Protein AF-A0A962YM58-F1 (afdb_monomer_lite)

Sequence (50 aa):
MSEISEEEKRRILEAPPRGTWALIFTIGLAMLVSWLYFFFGVFMSHGPVA

pLDDT: mean 89.04, std 10.92, range [46.12, 98.81]

Radius of gyration: 21.31 Å; chains: 1; bounding box: 48×13×53 Å

Structure (mmCIF, N/CA/C/O backbone):
data_AF-A0A962YM58-F1
#
_entry.id   AF-A0A962YM58-F1
#
loop_
_atom_site.group_PDB
_atom_site.id
_atom_site.type_symbol
_atom_site.label_atom_id
_atom_site.label_alt_id
_atom_site.label_comp_id
_atom_site.label_asym_id
_atom_site.label_entity_id
_atom_site.label_seq_id
_atom_site.pdbx_PDB_ins_code
_atom_site.Cartn_x
_atom_site.Cartn_y
_atom_site.Cartn_z
_atom_site.occupancy
_atom_site.B_iso_or_equiv
_atom_site.auth_seq_id
_atom_site.auth_comp_id
_atom_site.auth_asym_id
_atom_site.auth_atom_id
_atom_site.pdbx_PDB_model_num
ATOM 1 N N . MET A 1 1 ? -32.093 5.710 9.096 1.00 46.12 1 MET A N 1
ATOM 2 C CA . MET A 1 1 ? -30.821 5.609 9.833 1.00 46.12 1 MET A CA 1
ATOM 3 C C . MET A 1 1 ? -31.161 4.943 11.153 1.00 46.12 1 MET A C 1
ATOM 5 O O . MET A 1 1 ? -31.960 5.516 11.879 1.00 46.12 1 MET A O 1
ATOM 9 N N . SER A 1 2 ? -30.719 3.711 11.407 1.00 69.06 2 SER A N 1
ATOM 10 C CA . SER A 1 2 ? -30.904 3.097 12.728 1.00 69.06 2 SER A CA 1
ATOM 11 C C . SER A 1 2 ? -30.134 3.931 13.748 1.00 69.06 2 SER A C 1
ATOM 13 O O . SER A 1 2 ? -28.954 4.201 13.526 1.00 69.06 2 SER A O 1
ATOM 15 N N . GLU A 1 3 ? -30.793 4.387 14.811 1.00 78.44 3 GLU A N 1
ATOM 16 C CA . GLU A 1 3 ? -30.113 5.099 15.892 1.00 78.44 3 GLU A CA 1
ATOM 17 C C . GLU A 1 3 ? -29.125 4.140 16.557 1.00 78.44 3 GLU A C 1
ATOM 19 O O . GLU A 1 3 ? -29.502 3.141 17.166 1.00 78.44 3 GLU A O 1
ATOM 24 N N . ILE A 1 4 ? -27.840 4.413 16.356 1.00 81.00 4 ILE A N 1
ATOM 25 C CA . ILE A 1 4 ? -26.750 3.687 16.997 1.00 81.00 4 ILE A CA 1
ATOM 26 C C . ILE A 1 4 ? -26.693 4.183 18.442 1.00 81.00 4 ILE A C 1
ATOM 28 O O . ILE A 1 4 ? -26.684 5.393 18.672 1.00 81.00 4 ILE A O 1
ATOM 32 N N . SER A 1 5 ? -26.655 3.270 19.414 1.00 87.56 5 SER A N 1
ATOM 33 C CA . SER A 1 5 ? -26.523 3.654 20.823 1.00 87.56 5 SER A CA 1
ATOM 34 C C . SER A 1 5 ? -25.191 4.379 21.076 1.00 87.56 5 SER A C 1
ATOM 36 O O . SER A 1 5 ? -24.181 4.088 20.430 1.00 87.56 5 SER A O 1
ATOM 38 N N . GLU A 1 6 ? -25.152 5.315 22.031 1.00 88.56 6 GLU A N 1
ATOM 39 C CA . GLU A 1 6 ? -23.921 6.062 22.357 1.00 88.56 6 GLU A CA 1
ATOM 40 C C . GLU A 1 6 ? -22.765 5.139 22.785 1.00 88.56 6 GLU A C 1
ATOM 42 O O . GLU A 1 6 ? -21.599 5.418 22.503 1.00 88.56 6 GLU A O 1
ATOM 47 N N . GLU A 1 7 ? -23.072 3.991 23.397 1.00 87.00 7 GLU A N 1
ATOM 48 C CA . GLU A 1 7 ? -22.064 2.993 23.759 1.00 87.00 7 GLU A CA 1
ATOM 49 C C . GLU A 1 7 ? -21.469 2.294 22.530 1.00 87.00 7 GLU A C 1
ATOM 51 O O . GLU A 1 7 ? -20.257 2.089 22.443 1.00 87.00 7 GLU A O 1
ATOM 56 N N . GLU A 1 8 ? -22.298 1.975 21.541 1.00 86.19 8 GLU A N 1
ATOM 57 C CA . GLU A 1 8 ? -21.850 1.344 20.302 1.00 86.19 8 GLU A CA 1
ATOM 58 C C . GLU A 1 8 ? -21.048 2.311 19.427 1.00 86.19 8 GLU A C 1
ATOM 60 O O . GLU A 1 8 ? -20.001 1.948 18.889 1.00 86.19 8 GLU A O 1
ATOM 65 N N . LYS A 1 9 ? -21.447 3.584 19.394 1.00 87.12 9 LYS A N 1
ATOM 66 C CA . LYS A 1 9 ? -20.665 4.658 18.773 1.00 87.12 9 LYS A CA 1
ATOM 67 C C . LYS A 1 9 ? -19.287 4.798 19.420 1.00 87.12 9 LYS A C 1
ATOM 69 O O . LYS A 1 9 ? -18.284 4.882 18.712 1.00 87.12 9 LYS A O 1
ATOM 74 N N . ARG A 1 10 ? -19.219 4.778 20.755 1.00 88.12 10 ARG A N 1
ATOM 75 C CA . ARG A 1 10 ? -17.950 4.850 21.487 1.00 88.12 10 ARG A CA 1
ATOM 76 C C . ARG A 1 10 ? -17.054 3.648 21.186 1.00 88.12 10 ARG A C 1
ATOM 78 O O . ARG A 1 10 ? -15.874 3.838 20.906 1.00 88.12 10 ARG A O 1
ATOM 85 N N . ARG A 1 11 ? -17.620 2.437 21.140 1.00 87.69 11 ARG A N 1
ATOM 86 C CA . ARG A 1 11 ? -16.883 1.222 20.746 1.00 87.69 11 ARG A CA 1
ATOM 87 C C . ARG A 1 11 ? -16.306 1.316 19.337 1.00 87.69 11 ARG A C 1
ATOM 89 O O . ARG A 1 11 ? -15.169 0.910 19.140 1.00 87.69 11 ARG A O 1
ATOM 96 N N . ILE A 1 12 ? -17.055 1.851 18.373 1.00 87.69 12 ILE A N 1
ATOM 97 C CA . ILE A 1 12 ? -16.570 2.029 16.995 1.00 87.69 12 ILE A CA 1
ATOM 98 C C . ILE A 1 12 ? -15.417 3.040 16.945 1.00 87.69 12 ILE A C 1
ATOM 100 O O . ILE A 1 12 ? -14.441 2.809 16.238 1.00 87.69 12 ILE A O 1
ATOM 104 N N . LEU A 1 13 ? -15.513 4.139 17.700 1.00 88.00 13 LEU A N 1
ATOM 105 C CA . LEU A 1 13 ? -14.484 5.184 17.736 1.00 88.00 13 LEU A CA 1
ATOM 106 C C . LEU A 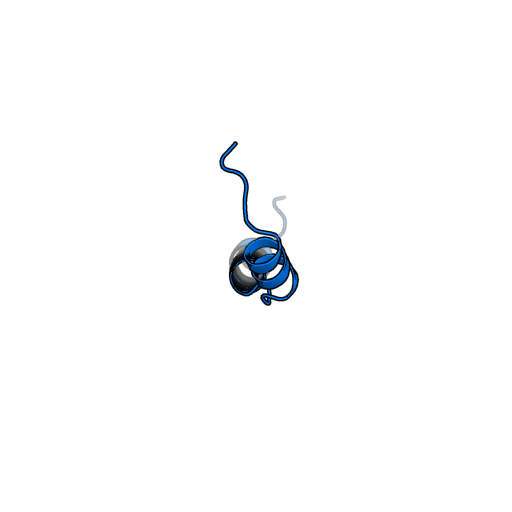1 13 ? 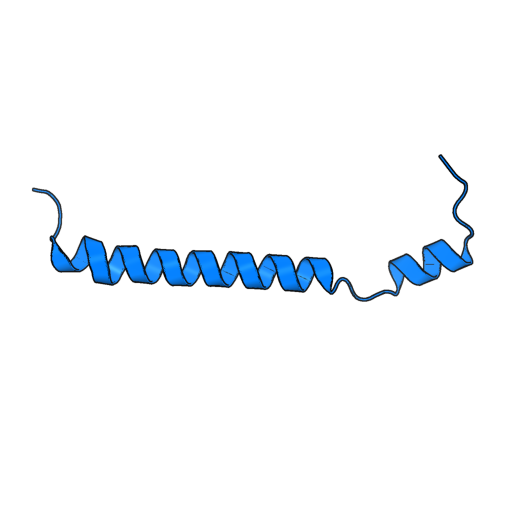-13.191 4.732 18.428 1.00 88.00 13 LEU A C 1
ATOM 108 O O . LEU A 1 13 ? -12.106 5.135 18.018 1.00 88.00 13 LEU A O 1
ATOM 112 N N . GLU A 1 14 ? -13.299 3.910 19.471 1.00 91.62 14 GLU A N 1
ATOM 113 C CA . GLU A 1 14 ? -12.145 3.375 20.206 1.00 91.62 14 GLU A CA 1
ATOM 114 C C . GLU A 1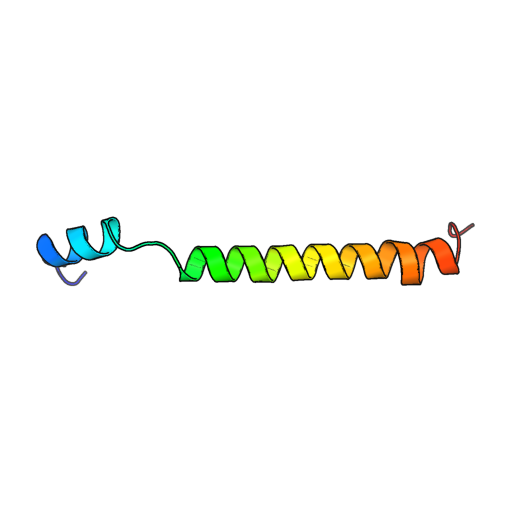 14 ? -11.564 2.111 19.544 1.00 91.62 14 GLU A C 1
ATOM 116 O O . GLU A 1 14 ? -10.433 1.712 19.841 1.00 91.62 14 GLU A O 1
ATOM 121 N N . ALA A 1 15 ? -12.305 1.476 18.629 1.00 89.38 15 ALA A N 1
ATOM 122 C CA . ALA A 1 15 ? -11.836 0.297 17.920 1.00 89.38 15 ALA A CA 1
ATOM 123 C C . ALA A 1 15 ? -10.656 0.645 16.992 1.00 89.38 15 ALA A C 1
ATOM 125 O O . ALA A 1 15 ? -10.749 1.550 16.159 1.00 89.38 15 ALA A O 1
ATOM 126 N N . PRO A 1 16 ? -9.540 -0.102 17.060 1.00 88.69 16 PRO A N 1
ATOM 127 C CA . PRO A 1 16 ? -8.417 0.127 16.166 1.00 88.69 16 PRO A CA 1
ATOM 128 C C . PRO A 1 16 ? -8.816 -0.200 14.715 1.00 88.69 16 PRO A C 1
ATOM 130 O O . PRO A 1 16 ? -9.408 -1.259 14.474 1.00 88.69 16 PRO A O 1
ATOM 133 N N . PRO A 1 17 ? -8.437 0.629 13.721 1.00 93.25 17 PRO A N 1
ATOM 134 C CA . PRO A 1 17 ? -8.862 0.477 12.327 1.00 93.25 17 PRO A CA 1
ATOM 135 C C . PRO A 1 17 ? -8.059 -0.615 11.598 1.00 93.25 17 PRO A C 1
ATOM 137 O O . PRO A 1 17 ? -7.389 -0.371 10.595 1.00 93.25 17 PRO A O 1
ATOM 140 N N . ARG A 1 18 ? -8.093 -1.848 12.114 1.00 93.88 18 ARG A N 1
ATOM 141 C CA . ARG A 1 18 ? -7.289 -2.986 11.631 1.00 93.88 18 ARG A CA 1
ATOM 142 C C . ARG A 1 18 ? -7.520 -3.287 10.149 1.00 93.88 18 ARG A C 1
ATOM 144 O O . ARG A 1 18 ? -6.566 -3.590 9.444 1.00 93.88 18 ARG A O 1
ATOM 151 N N . GLY A 1 19 ? -8.764 -3.165 9.678 1.00 94.12 19 GLY A N 1
ATOM 152 C CA . GLY A 1 19 ? -9.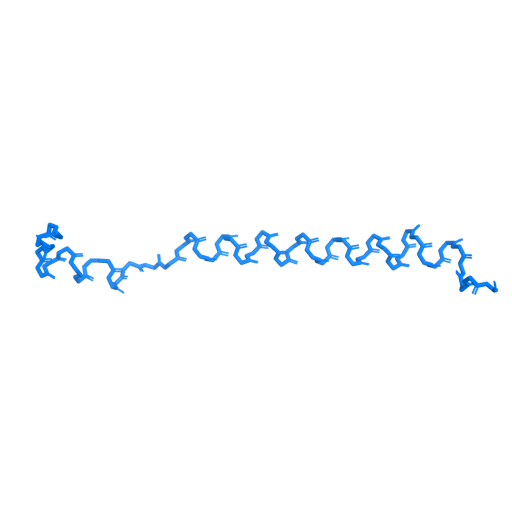109 -3.359 8.265 1.00 94.12 19 GLY A CA 1
ATOM 153 C C . GLY A 1 19 ? -8.448 -2.323 7.355 1.00 94.12 19 GLY A C 1
ATOM 154 O O . GLY A 1 19 ? -7.865 -2.683 6.337 1.00 94.12 19 GLY A O 1
ATOM 155 N N . THR A 1 20 ? -8.453 -1.052 7.763 1.00 95.31 20 THR A N 1
ATOM 156 C CA . THR A 1 20 ? -7.768 0.026 7.038 1.00 95.31 20 THR A CA 1
ATOM 157 C C . THR A 1 20 ? -6.265 -0.226 6.974 1.00 95.31 20 THR A C 1
ATOM 159 O O . THR A 1 20 ? -5.671 -0.107 5.907 1.00 95.31 20 THR A O 1
ATOM 162 N N . TRP A 1 21 ? -5.652 -0.643 8.086 1.00 97.38 21 TRP A N 1
ATOM 163 C CA . TRP A 1 21 ? -4.230 -0.994 8.118 1.00 97.38 21 TRP A CA 1
ATOM 164 C C . TRP A 1 21 ? -3.890 -2.171 7.205 1.00 97.38 21 TRP A C 1
ATOM 166 O O . TRP A 1 21 ? -2.920 -2.091 6.454 1.00 97.38 21 TRP A O 1
ATOM 176 N N . ALA A 1 22 ? -4.699 -3.233 7.228 1.00 97.94 22 ALA A N 1
ATOM 177 C CA . ALA A 1 22 ? -4.522 -4.375 6.338 1.00 97.94 22 ALA A CA 1
ATOM 178 C C . ALA A 1 22 ? -4.593 -3.946 4.866 1.00 97.94 22 ALA A C 1
ATOM 180 O O . ALA A 1 22 ? -3.701 -4.279 4.092 1.00 97.94 22 ALA A O 1
ATOM 181 N N . LEU A 1 23 ? -5.595 -3.138 4.500 1.00 98.31 23 LEU A N 1
ATOM 182 C CA . LEU A 1 23 ? -5.760 -2.636 3.137 1.00 98.31 23 LEU A CA 1
ATOM 183 C C . LEU A 1 23 ? -4.567 -1.783 2.686 1.00 98.31 23 LEU A C 1
ATOM 185 O O . LEU A 1 23 ? -4.024 -2.015 1.606 1.00 98.31 23 LEU A O 1
ATOM 189 N N . ILE A 1 24 ? -4.137 -0.828 3.517 1.00 98.50 24 ILE A N 1
ATOM 190 C CA . ILE A 1 24 ? -2.974 0.024 3.228 1.00 98.50 24 ILE A CA 1
ATOM 191 C C . ILE A 1 24 ? -1.727 -0.836 3.020 1.00 98.50 24 ILE A C 1
ATOM 193 O O . ILE A 1 24 ? -0.984 -0.616 2.065 1.00 98.50 24 ILE A O 1
ATOM 197 N N . PHE A 1 25 ? -1.511 -1.834 3.877 1.00 98.50 25 PHE A N 1
ATOM 198 C CA . PHE A 1 25 ? -0.347 -2.705 3.780 1.00 98.50 25 PHE A CA 1
ATOM 199 C C . PHE A 1 25 ? -0.374 -3.558 2.508 1.00 98.50 25 PHE A C 1
ATOM 201 O O . PHE A 1 25 ? 0.626 -3.634 1.797 1.00 98.50 25 PHE A O 1
ATOM 208 N N . THR A 1 26 ? -1.525 -4.147 2.175 1.00 98.62 26 THR A N 1
ATOM 209 C CA . THR A 1 26 ? -1.695 -4.934 0.949 1.00 98.62 26 THR A CA 1
ATOM 210 C C . THR A 1 26 ? -1.436 -4.094 -0.298 1.00 98.62 26 THR A C 1
ATOM 212 O O . THR A 1 26 ? -0.672 -4.516 -1.166 1.00 98.62 26 THR A O 1
ATOM 215 N N . ILE A 1 27 ? -2.028 -2.899 -0.384 1.00 98.62 27 ILE A N 1
ATOM 216 C CA . ILE A 1 27 ? -1.840 -2.008 -1.536 1.00 98.62 27 ILE A CA 1
ATOM 217 C C . ILE A 1 27 ? -0.387 -1.534 -1.612 1.00 98.62 27 ILE A C 1
ATOM 219 O O . ILE A 1 27 ? 0.220 -1.611 -2.678 1.00 98.62 27 ILE A O 1
ATOM 223 N N . GLY A 1 28 ? 0.196 -1.097 -0.493 1.00 98.69 28 GLY A N 1
ATOM 224 C CA . GLY A 1 28 ? 1.584 -0.635 -0.444 1.00 98.69 28 GLY A CA 1
ATOM 225 C C . GLY A 1 28 ? 2.572 -1.714 -0.888 1.00 98.69 28 GLY A C 1
ATOM 226 O O . GLY A 1 28 ? 3.463 -1.444 -1.695 1.00 98.69 28 GLY A O 1
ATOM 227 N N . LEU A 1 29 ? 2.373 -2.955 -0.438 1.00 98.81 29 LEU A N 1
ATOM 228 C CA . LEU A 1 29 ? 3.196 -4.086 -0.857 1.00 98.81 29 LEU A CA 1
ATOM 229 C C . LEU A 1 29 ? 3.014 -4.397 -2.348 1.00 98.81 29 LEU A C 1
ATOM 231 O O . LEU A 1 29 ? 4.003 -4.588 -3.052 1.00 98.81 29 LEU A O 1
ATOM 235 N N . ALA A 1 30 ? 1.776 -4.395 -2.851 1.00 98.75 30 ALA A N 1
ATOM 236 C CA . ALA A 1 30 ? 1.498 -4.621 -4.268 1.00 98.75 30 ALA A CA 1
ATOM 237 C C . ALA A 1 30 ? 2.149 -3.553 -5.161 1.00 98.75 30 ALA A C 1
ATOM 239 O O . ALA A 1 30 ? 2.739 -3.891 -6.190 1.00 98.75 30 ALA A O 1
ATOM 240 N N . MET A 1 31 ? 2.100 -2.281 -4.755 1.00 98.75 31 MET A N 1
ATOM 241 C CA . MET A 1 31 ? 2.768 -1.187 -5.464 1.00 98.75 31 MET A CA 1
ATOM 242 C C . MET A 1 31 ? 4.286 -1.363 -5.468 1.00 98.75 31 MET A C 1
ATOM 244 O O . MET A 1 31 ? 4.902 -1.244 -6.525 1.00 98.75 31 MET A O 1
ATOM 248 N N . LEU A 1 32 ? 4.886 -1.693 -4.319 1.00 98.56 32 LEU A N 1
ATOM 249 C CA . LEU A 1 32 ? 6.330 -1.906 -4.213 1.00 98.56 32 LEU A CA 1
ATOM 250 C C . LEU A 1 32 ? 6.795 -3.078 -5.086 1.00 98.56 32 LEU A C 1
ATOM 252 O O . LEU A 1 32 ? 7.754 -2.938 -5.843 1.00 98.56 32 LEU A O 1
ATOM 256 N N . VAL A 1 33 ? 6.098 -4.215 -5.020 1.00 98.69 33 VAL A N 1
ATOM 257 C CA . VAL A 1 33 ? 6.412 -5.401 -5.831 1.00 98.69 33 VAL A CA 1
ATOM 258 C C . VAL A 1 33 ? 6.267 -5.094 -7.319 1.00 98.69 33 VAL A C 1
ATOM 260 O O . VAL A 1 33 ? 7.154 -5.432 -8.101 1.00 98.69 33 VAL A O 1
ATOM 263 N N . SER A 1 34 ? 5.190 -4.408 -7.710 1.00 98.25 34 SER A N 1
ATOM 264 C CA . SER A 1 34 ? 4.967 -4.018 -9.107 1.00 98.25 34 SER A CA 1
ATOM 265 C C . SER A 1 34 ? 6.061 -3.075 -9.603 1.00 98.25 34 SER A C 1
ATOM 267 O O . SER A 1 34 ? 6.589 -3.266 -10.694 1.00 98.25 34 SER A O 1
ATOM 269 N N . TRP A 1 35 ? 6.448 -2.086 -8.793 1.00 97.81 35 TRP A N 1
ATOM 270 C CA . TRP A 1 35 ? 7.520 -1.156 -9.137 1.00 97.81 35 TRP A CA 1
ATOM 271 C C . TRP A 1 35 ? 8.861 -1.872 -9.320 1.00 97.81 35 TRP A C 1
ATOM 273 O O . TRP A 1 35 ? 9.528 -1.660 -10.332 1.00 97.81 35 TRP A O 1
ATOM 283 N N . LEU A 1 36 ? 9.228 -2.769 -8.398 1.00 97.56 36 LEU A N 1
ATOM 284 C CA . LEU A 1 36 ? 10.450 -3.569 -8.513 1.00 97.56 36 LEU A CA 1
ATOM 285 C C . LEU A 1 36 ? 10.434 -4.441 -9.772 1.00 97.56 36 LEU A C 1
ATOM 287 O O . LEU A 1 36 ? 11.428 -4.487 -10.497 1.00 97.56 36 LEU A O 1
ATOM 291 N N . TYR A 1 37 ? 9.307 -5.093 -10.061 1.00 96.19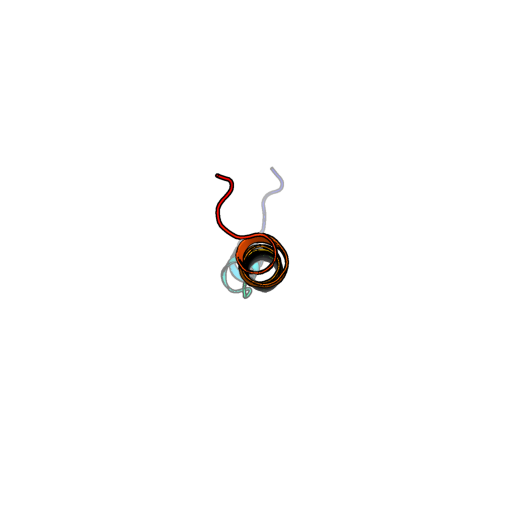 37 TYR A N 1
ATOM 292 C CA . TYR A 1 37 ? 9.149 -5.903 -11.265 1.00 96.19 37 TYR A CA 1
ATOM 293 C C . TYR A 1 37 ? 9.315 -5.069 -12.540 1.00 96.19 37 TYR A C 1
ATOM 295 O O . TYR A 1 37 ? 10.099 -5.435 -13.415 1.00 96.19 37 TYR A O 1
ATOM 303 N N . PHE A 1 38 ? 8.639 -3.923 -12.640 1.00 94.88 38 PHE A N 1
ATOM 304 C CA . PHE A 1 38 ? 8.747 -3.075 -13.824 1.00 94.88 38 PHE A CA 1
ATOM 305 C C . PHE A 1 38 ? 10.140 -2.470 -13.983 1.00 94.88 38 PHE A C 1
ATOM 307 O O . PHE A 1 38 ? 10.654 -2.425 -15.098 1.00 94.88 38 PHE A O 1
ATOM 314 N N . PHE A 1 39 ? 10.778 -2.041 -12.896 1.00 92.88 39 PHE A N 1
ATOM 315 C CA . PHE A 1 39 ? 12.099 -1.427 -12.974 1.00 92.88 39 PHE A CA 1
ATOM 316 C C . PHE A 1 39 ? 13.195 -2.451 -13.303 1.00 92.88 39 PHE A C 1
ATOM 318 O O . P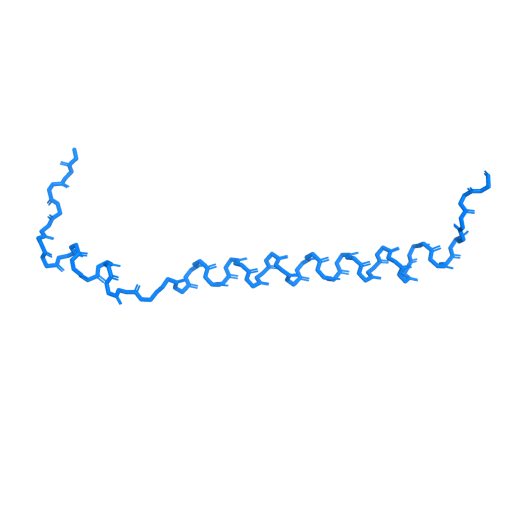HE A 1 39 ? 13.935 -2.284 -14.274 1.00 92.88 39 PHE A O 1
ATOM 325 N N . PHE A 1 40 ? 13.291 -3.531 -12.524 1.00 93.00 40 PHE A N 1
ATOM 326 C CA . PHE A 1 40 ? 14.373 -4.507 -12.666 1.00 93.00 40 PHE A CA 1
ATOM 327 C C . PHE A 1 40 ? 14.083 -5.574 -13.722 1.00 93.00 40 PHE A C 1
ATOM 329 O O . PHE A 1 40 ? 14.994 -5.965 -14.444 1.00 93.00 40 PHE A O 1
ATOM 336 N N . GLY A 1 41 ? 12.839 -6.050 -13.811 1.00 91.19 41 GLY A N 1
ATOM 337 C CA . GLY A 1 41 ? 12.457 -7.143 -14.709 1.00 91.19 41 GLY A CA 1
ATOM 338 C C . GLY A 1 41 ? 12.104 -6.700 -16.127 1.00 91.19 41 GLY A C 1
ATOM 339 O O . GLY A 1 41 ? 12.275 -7.475 -17.063 1.00 91.19 41 GLY A O 1
ATOM 340 N N . VAL A 1 42 ? 11.611 -5.469 -16.306 1.00 90.00 42 VAL A N 1
ATOM 341 C CA . VAL A 1 42 ? 11.205 -4.967 -17.628 1.00 90.00 42 VAL A CA 1
ATOM 342 C C . VAL A 1 42 ? 12.172 -3.897 -18.124 1.00 90.00 42 VAL A C 1
ATOM 344 O O . VAL A 1 42 ? 12.846 -4.114 -19.130 1.00 90.00 42 VAL A O 1
ATOM 347 N N . PHE A 1 43 ? 12.277 -2.770 -17.419 1.00 88.00 43 PHE A N 1
ATOM 348 C CA . PHE A 1 43 ? 13.002 -1.590 -17.892 1.00 88.00 43 PHE A CA 1
ATOM 349 C C . PHE A 1 43 ? 14.509 -1.833 -18.039 1.00 88.00 43 PHE A C 1
ATOM 351 O O . PHE A 1 43 ? 15.053 -1.652 -19.127 1.00 88.00 43 PHE A O 1
ATOM 358 N N . MET A 1 44 ? 15.192 -2.303 -16.988 1.00 86.62 44 MET A N 1
ATOM 359 C CA . MET A 1 44 ? 16.635 -2.570 -17.079 1.00 86.62 44 MET A CA 1
ATOM 360 C C . MET A 1 44 ? 16.987 -3.701 -18.053 1.00 86.62 44 MET A C 1
ATOM 362 O O . MET A 1 44 ? 18.060 -3.669 -18.646 1.00 86.62 44 MET A O 1
ATOM 366 N N . SER A 1 45 ? 16.100 -4.681 -18.247 1.00 80.00 45 SER A N 1
ATOM 367 C CA . SER A 1 45 ? 16.345 -5.800 -19.166 1.00 80.00 45 SER A CA 1
ATOM 368 C C . SER A 1 45 ? 16.223 -5.425 -20.644 1.00 80.00 45 SER A C 1
ATOM 370 O O . SER A 1 45 ? 16.873 -6.059 -21.470 1.00 80.00 45 SER A O 1
ATOM 372 N N . HIS A 1 46 ? 15.414 -4.419 -20.987 1.00 82.44 46 HIS A N 1
ATOM 373 C CA . HIS A 1 46 ? 15.169 -4.025 -22.382 1.00 82.44 46 HIS A CA 1
ATOM 374 C C . HIS A 1 46 ? 15.850 -2.700 -22.769 1.00 82.44 46 HIS A C 1
ATOM 376 O O . HIS A 1 46 ? 15.990 -2.420 -23.957 1.00 82.44 46 HIS A O 1
ATOM 382 N N . GLY A 1 47 ? 16.329 -1.919 -21.792 1.00 73.75 47 GLY A N 1
ATOM 383 C CA . GLY A 1 47 ? 16.926 -0.600 -22.016 1.00 73.75 47 GLY A CA 1
ATOM 384 C C . GLY A 1 47 ? 15.882 0.476 -22.357 1.00 73.75 47 GLY A C 1
ATOM 385 O O . GLY A 1 47 ? 14.692 0.175 -22.484 1.00 73.75 47 GLY A O 1
ATOM 386 N N . PRO A 1 48 ? 16.284 1.757 -22.477 1.00 72.25 48 PRO A N 1
ATOM 387 C CA . PRO A 1 48 ? 15.397 2.788 -23.003 1.00 72.25 48 PRO A CA 1
ATOM 388 C C . PRO A 1 48 ? 14.978 2.420 -24.431 1.00 72.25 48 PRO A C 1
ATOM 390 O O . PRO A 1 48 ? 15.818 2.063 -25.256 1.00 72.25 48 PRO A O 1
ATOM 393 N N . VAL A 1 49 ? 13.675 2.508 -24.710 1.00 65.62 49 VAL A N 1
ATOM 394 C CA . VAL A 1 49 ? 13.156 2.400 -26.078 1.00 65.62 49 VAL A CA 1
ATOM 395 C C . VAL A 1 49 ? 13.789 3.535 -26.883 1.00 65.62 49 VAL A C 1
ATOM 397 O O . VAL A 1 49 ? 13.606 4.700 -26.528 1.00 65.62 49 VAL A O 1
ATOM 400 N N . ALA A 1 50 ? 14.589 3.179 -27.889 1.00 62.56 50 ALA A N 1
ATOM 401 C CA . ALA A 1 50 ? 15.188 4.122 -28.830 1.00 62.56 50 ALA A CA 1
ATOM 402 C C . ALA A 1 50 ? 14.144 4.675 -29.806 1.00 62.56 50 ALA A C 1
ATOM 404 O O . ALA A 1 50 ? 13.235 3.901 -30.192 1.00 62.56 50 ALA A O 1
#

Foldseek 3Di:
DPDDDPVNVVCVVPDDPVVVVVVCVVVVVVVVVVVCCCVVVPDVVVDPDD

Secondary structure (DSSP, 8-state):
-----HHHHHHHHHS--HHHHHHHHHHHHHHHHHHHIIIIIIIHHH-S--